Protein AF-A0A927HEA0-F1 (afdb_monomer_lite)

Structure (mmCIF, N/CA/C/O backbone):
data_AF-A0A927HEA0-F1
#
_entry.id   AF-A0A927HEA0-F1
#
loop_
_atom_site.group_PDB
_atom_site.id
_atom_site.type_symbol
_atom_site.label_atom_id
_atom_site.label_alt_id
_atom_site.label_comp_id
_atom_site.label_asym_id
_atom_site.label_entity_id
_atom_site.label_seq_id
_atom_site.pdbx_PDB_ins_code
_atom_site.Cartn_x
_atom_site.Cartn_y
_atom_site.Cartn_z
_atom_site.occupancy
_atom_site.B_iso_or_equiv
_atom_site.auth_seq_id
_atom_site.auth_comp_id
_atom_site.auth_asym_id
_atom_site.auth_atom_id
_atom_site.pdbx_PDB_model_num
ATOM 1 N N . MET A 1 1 ? -10.051 -20.282 2.208 1.00 45.69 1 MET A N 1
ATOM 2 C CA . MET A 1 1 ? -10.225 -20.042 0.749 1.00 45.69 1 MET A CA 1
ATOM 3 C C . MET A 1 1 ? -9.530 -18.732 0.396 1.00 45.69 1 MET A C 1
ATOM 5 O O . MET A 1 1 ? -9.943 -17.696 0.900 1.00 45.69 1 MET A O 1
ATOM 9 N N . VAL A 1 2 ? -8.448 -18.761 -0.389 1.00 50.28 2 VAL A N 1
ATOM 10 C CA . VAL A 1 2 ? -7.700 -17.546 -0.767 1.00 50.28 2 VAL A CA 1
ATOM 11 C C .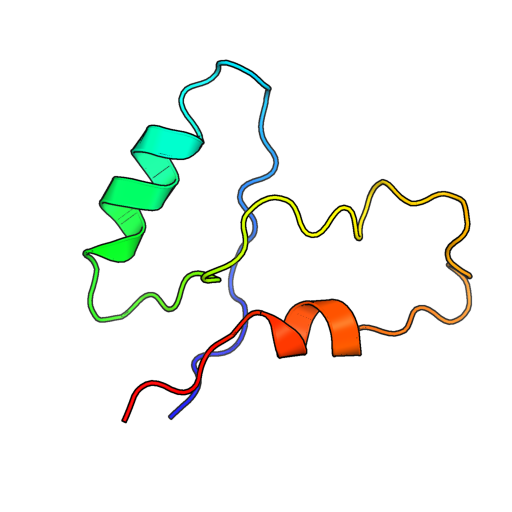 VAL A 1 2 ? -8.470 -16.809 -1.865 1.00 50.28 2 VAL A C 1
ATOM 13 O O . VAL A 1 2 ? -8.764 -17.380 -2.914 1.00 50.28 2 VAL A O 1
ATOM 16 N N . LEU A 1 3 ? -8.845 -15.552 -1.616 1.00 55.59 3 LEU A N 1
ATOM 17 C CA . LEU A 1 3 ? -9.466 -14.710 -2.637 1.00 55.59 3 LEU A CA 1
ATOM 18 C C . LEU A 1 3 ? -8.382 -14.209 -3.603 1.00 55.59 3 LEU A C 1
ATOM 20 O O . LEU A 1 3 ? -7.359 -13.711 -3.132 1.00 55.59 3 LEU A O 1
ATOM 24 N N . PRO A 1 4 ? -8.580 -14.301 -4.932 1.00 58.56 4 PRO A N 1
ATOM 25 C CA . PRO A 1 4 ? -7.543 -13.903 -5.876 1.00 58.56 4 PRO A CA 1
ATOM 26 C C . PRO A 1 4 ? -7.329 -12.387 -5.839 1.00 58.56 4 PRO A C 1
ATOM 28 O O . PRO A 1 4 ? -8.273 -11.633 -5.595 1.00 58.56 4 PRO A O 1
ATOM 31 N N . GLN A 1 5 ? -6.105 -11.935 -6.116 1.00 62.94 5 GLN A N 1
ATOM 32 C CA . GLN A 1 5 ? -5.732 -10.517 -6.120 1.00 62.94 5 GLN A CA 1
ATOM 33 C C . GLN A 1 5 ? -6.640 -9.729 -7.084 1.00 62.94 5 GLN A C 1
ATOM 35 O O . GLN A 1 5 ? -6.629 -9.961 -8.290 1.00 62.94 5 GLN A O 1
ATOM 40 N N . ARG A 1 6 ? -7.487 -8.837 -6.551 1.00 74.69 6 ARG A N 1
ATOM 41 C CA . ARG A 1 6 ? -8.476 -8.076 -7.346 1.00 74.69 6 ARG A CA 1
ATOM 42 C C . ARG A 1 6 ? -7.995 -6.685 -7.749 1.00 74.69 6 ARG A C 1
ATOM 44 O O . ARG A 1 6 ? -8.474 -6.151 -8.741 1.00 74.69 6 ARG A O 1
ATOM 51 N N . PHE A 1 7 ? -7.110 -6.081 -6.961 1.00 80.25 7 PHE A N 1
ATOM 52 C CA . PHE A 1 7 ? -6.670 -4.703 -7.156 1.00 80.25 7 PHE A CA 1
ATOM 53 C C . PHE A 1 7 ? -5.329 -4.443 -6.459 1.00 80.25 7 PHE A C 1
ATOM 55 O O . PHE A 1 7 ? -4.930 -5.181 -5.555 1.00 80.25 7 PHE A O 1
ATOM 62 N N . PHE A 1 8 ? -4.666 -3.357 -6.861 1.00 83.19 8 PHE A N 1
ATOM 63 C CA . PHE A 1 8 ? -3.424 -2.860 -6.271 1.00 83.19 8 PHE A CA 1
ATOM 64 C C . PHE A 1 8 ? -3.611 -1.423 -5.776 1.00 83.19 8 PHE A C 1
ATOM 66 O O . PHE A 1 8 ? -4.313 -0.629 -6.399 1.00 83.19 8 PHE A O 1
ATOM 73 N N . ILE A 1 9 ? -2.957 -1.079 -4.664 1.00 84.88 9 ILE A N 1
ATOM 74 C CA . ILE A 1 9 ? -2.848 0.303 -4.180 1.00 84.88 9 ILE A CA 1
ATOM 75 C C . ILE A 1 9 ? -1.473 0.818 -4.613 1.00 84.88 9 ILE A C 1
ATOM 77 O O . ILE A 1 9 ? -0.467 0.420 -4.035 1.00 84.88 9 ILE A O 1
ATOM 81 N N . VAL A 1 10 ? -1.428 1.677 -5.632 1.00 85.50 10 VAL A N 1
ATOM 82 C CA . VAL A 1 10 ? -0.173 2.064 -6.315 1.00 85.50 10 VAL A CA 1
ATOM 83 C C . VAL A 1 10 ? 0.464 3.375 -5.826 1.00 85.50 10 VAL A C 1
ATOM 85 O O . VAL A 1 10 ? 1.503 3.772 -6.338 1.00 85.50 10 VAL A O 1
ATOM 88 N N . GLY A 1 11 ? -0.104 4.054 -4.825 1.00 84.38 11 GLY A N 1
ATOM 89 C CA . GLY A 1 11 ? 0.432 5.330 -4.318 1.00 84.38 11 GLY A CA 1
ATOM 90 C C . GLY A 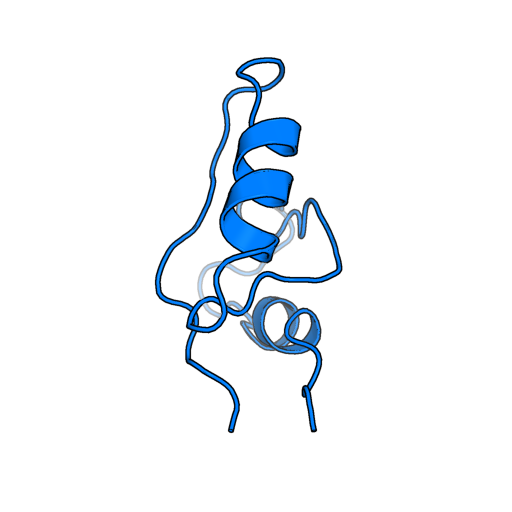1 11 ? -0.462 6.535 -4.633 1.00 84.38 11 GLY A C 1
ATOM 91 O O . GLY A 1 11 ? -1.640 6.354 -4.926 1.00 84.38 11 GLY A O 1
ATOM 92 N N . ALA A 1 12 ? 0.022 7.784 -4.556 1.00 85.12 12 ALA A N 1
ATOM 93 C CA . ALA A 1 12 ? 1.416 8.242 -4.403 1.00 85.12 12 ALA A CA 1
ATOM 94 C C . ALA A 1 12 ? 1.946 8.273 -2.948 1.00 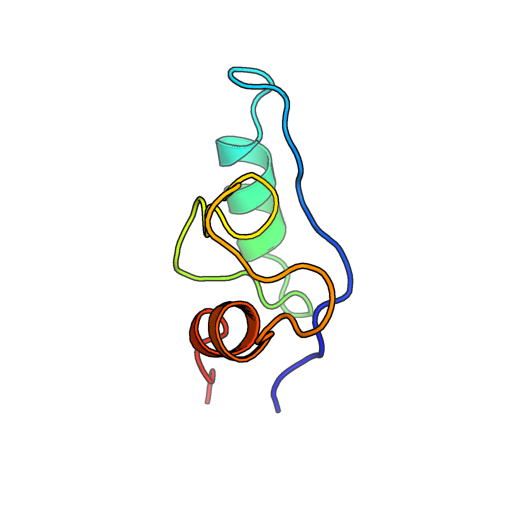85.12 12 ALA A C 1
ATOM 96 O O . ALA A 1 12 ? 1.184 8.189 -1.980 1.00 85.12 12 ALA A O 1
ATOM 97 N N . GLN A 1 13 ? 3.270 8.402 -2.774 1.00 81.31 13 GLN A N 1
ATOM 98 C CA . GLN A 1 13 ? 3.881 8.568 -1.447 1.00 81.31 13 GLN A CA 1
ATOM 99 C C . GLN A 1 13 ? 3.269 9.762 -0.704 1.00 81.31 13 GLN A C 1
ATOM 101 O O . GLN A 1 13 ? 3.001 10.806 -1.291 1.00 81.31 13 GLN A O 1
ATOM 106 N N . LYS A 1 14 ? 3.062 9.600 0.608 1.00 84.19 14 LYS A N 1
ATOM 107 C CA . LYS A 1 14 ? 2.422 10.597 1.489 1.00 84.19 14 LYS A CA 1
ATOM 108 C C . LYS A 1 14 ? 0.957 10.929 1.138 1.00 84.19 14 LYS A C 1
ATOM 110 O O . LYS A 1 14 ? 0.375 11.781 1.795 1.00 84.19 14 LYS A O 1
ATOM 115 N N . ALA A 1 15 ? 0.313 10.195 0.222 1.00 88.00 15 ALA A N 1
ATOM 116 C CA . ALA A 1 15 ? -1.116 10.339 -0.092 1.00 88.00 15 ALA A CA 1
ATOM 117 C C . ALA A 1 15 ? -2.051 9.527 0.834 1.00 88.00 15 ALA A C 1
ATOM 119 O O . ALA A 1 15 ? -3.214 9.300 0.516 1.00 88.00 15 ALA A O 1
ATOM 120 N N . GLY A 1 16 ? -1.556 9.032 1.975 1.00 85.56 16 GLY A N 1
ATOM 121 C CA . GLY A 1 16 ? -2.383 8.297 2.942 1.00 85.56 16 GLY A CA 1
ATOM 122 C C . GLY A 1 16 ? -2.656 6.824 2.600 1.00 85.56 16 GLY A C 1
ATOM 123 O O . GLY A 1 16 ? -3.538 6.211 3.200 1.00 85.56 16 GLY A O 1
ATOM 124 N N . THR A 1 17 ? -1.874 6.206 1.710 1.00 86.31 17 THR A N 1
ATOM 125 C CA . THR A 1 17 ? -2.015 4.785 1.317 1.00 86.31 17 THR A CA 1
ATOM 126 C C . THR A 1 17 ? -1.925 3.817 2.504 1.00 86.31 17 THR A C 1
ATOM 128 O O . THR A 1 17 ? -2.611 2.797 2.537 1.00 86.31 17 THR A O 1
ATOM 131 N N . THR A 1 18 ? -1.156 4.168 3.540 1.00 84.50 18 THR A N 1
ATOM 132 C CA . THR A 1 18 ? -1.090 3.408 4.797 1.00 84.50 18 THR A CA 1
ATOM 133 C C . THR A 1 18 ? -2.407 3.415 5.570 1.00 84.50 18 THR A C 1
ATOM 135 O O . THR A 1 18 ? -2.787 2.375 6.107 1.00 84.50 18 THR A O 1
ATOM 138 N N . ALA A 1 19 ? -3.106 4.552 5.623 1.00 87.94 19 ALA A N 1
ATOM 139 C CA . ALA A 1 19 ? -4.409 4.639 6.276 1.00 87.94 19 ALA A CA 1
ATOM 140 C C . ALA A 1 19 ? -5.465 3.875 5.467 1.00 87.94 19 ALA A C 1
ATOM 142 O O . ALA A 1 19 ? -6.199 3.067 6.031 1.00 87.94 19 ALA A O 1
ATOM 143 N N . LEU A 1 20 ? -5.467 4.047 4.141 1.00 87.06 20 LEU A N 1
ATOM 144 C CA . LEU A 1 20 ? -6.343 3.313 3.226 1.00 87.06 20 LEU A CA 1
ATOM 145 C C . LEU A 1 20 ? -6.197 1.792 3.390 1.00 87.06 20 LEU A C 1
ATOM 147 O O . LEU A 1 20 ? -7.189 1.095 3.591 1.00 87.06 20 LEU A O 1
ATOM 151 N N . GLN A 1 21 ? -4.963 1.281 3.393 1.00 86.00 21 GLN A N 1
ATOM 152 C CA . GLN A 1 21 ? -4.684 -0.142 3.601 1.00 86.00 21 GLN A CA 1
ATOM 153 C C . GLN A 1 21 ? -5.179 -0.636 4.971 1.00 86.00 21 GLN A C 1
ATOM 155 O O . GLN A 1 21 ? -5.725 -1.734 5.060 1.00 86.00 21 GLN A O 1
ATOM 160 N N . LYS A 1 22 ? -5.066 0.183 6.026 1.00 85.31 22 LYS A N 1
ATOM 161 C CA . LYS A 1 22 ? -5.576 -0.140 7.370 1.00 85.31 22 LYS A CA 1
ATOM 162 C C . LYS A 1 22 ? -7.105 -0.167 7.444 1.00 85.31 22 LYS A C 1
ATOM 164 O O . LYS A 1 22 ? -7.656 -0.910 8.251 1.00 85.31 22 LYS A O 1
ATOM 169 N N . TYR A 1 23 ? -7.803 0.656 6.666 1.00 87.94 23 TYR A N 1
ATOM 170 C CA . TYR A 1 23 ? -9.266 0.623 6.624 1.00 87.94 23 TYR A CA 1
ATOM 171 C C . TYR A 1 23 ? -9.774 -0.567 5.815 1.00 87.94 23 TYR A C 1
ATOM 173 O O . TYR A 1 23 ? -10.649 -1.289 6.286 1.00 87.94 23 TYR A O 1
ATOM 181 N N . LEU A 1 24 ? -9.177 -0.822 4.650 1.00 85.81 24 LEU A N 1
ATOM 182 C CA . LEU A 1 24 ? -9.554 -1.946 3.795 1.00 85.81 24 LEU A CA 1
ATOM 183 C C . LEU A 1 24 ? -9.260 -3.303 4.454 1.00 85.81 24 LEU A C 1
ATOM 185 O O . LEU A 1 24 ? -10.013 -4.247 4.243 1.00 85.81 24 LEU A O 1
ATOM 189 N N . SER A 1 25 ? -8.228 -3.406 5.303 1.00 82.31 25 SER A N 1
ATOM 190 C CA . SER A 1 25 ? -7.894 -4.661 6.000 1.00 82.31 25 SER A CA 1
ATOM 191 C C . SER A 1 25 ? -8.936 -5.101 7.025 1.00 82.31 25 SER A C 1
ATOM 193 O O . SER A 1 25 ? -8.928 -6.259 7.441 1.00 82.31 25 SER A O 1
ATOM 195 N N . LYS A 1 26 ? -9.833 -4.195 7.430 1.00 85.12 26 LYS A N 1
ATOM 196 C CA . LYS A 1 26 ? -10.962 -4.503 8.315 1.00 85.12 26 LYS A CA 1
ATOM 197 C C . LYS A 1 26 ? -12.140 -5.133 7.573 1.00 85.12 26 LYS A C 1
ATOM 199 O O . LYS A 1 26 ? -13.056 -5.628 8.221 1.00 85.12 26 LYS A O 1
ATOM 204 N N . HIS A 1 27 ? -12.151 -5.091 6.243 1.00 83.75 27 HIS A N 1
ATOM 205 C CA . HIS A 1 27 ? -13.243 -5.632 5.449 1.00 83.75 27 HIS A CA 1
ATOM 206 C C . HIS A 1 27 ? -13.088 -7.151 5.295 1.00 83.75 27 HIS A C 1
ATOM 208 O O . HIS A 1 27 ? -12.110 -7.621 4.720 1.00 83.75 27 HIS A O 1
ATOM 214 N N . SER A 1 28 ? -14.064 -7.927 5.770 1.00 80.19 28 SER A N 1
ATOM 215 C CA . SER A 1 28 ? -14.000 -9.400 5.822 1.00 80.19 28 SER A CA 1
ATOM 216 C C . SER A 1 28 ? -13.861 -10.074 4.454 1.00 80.19 28 SER A C 1
ATOM 218 O O . SER A 1 28 ? -13.288 -11.153 4.353 1.00 80.19 28 SER A O 1
ATOM 220 N N . GLN A 1 29 ? -14.350 -9.430 3.391 1.00 79.94 29 GLN A N 1
ATOM 221 C CA . GLN A 1 29 ? -14.256 -9.946 2.020 1.00 79.94 29 GLN A CA 1
ATOM 222 C C . GLN A 1 29 ? -12.967 -9.531 1.296 1.00 79.94 29 GLN A C 1
ATOM 224 O O . GLN A 1 29 ? -12.807 -9.841 0.118 1.00 79.94 29 GLN A O 1
ATOM 229 N N . LEU A 1 30 ? -12.068 -8.788 1.950 1.00 75.44 30 LEU A N 1
ATOM 230 C CA . LEU A 1 30 ? -10.809 -8.354 1.355 1.00 75.44 30 LEU A CA 1
ATOM 231 C C . LEU A 1 30 ? -9.640 -9.049 2.048 1.00 75.44 30 LEU A C 1
ATOM 233 O O . LEU A 1 30 ? -9.419 -8.889 3.246 1.00 75.44 30 LEU A O 1
ATOM 237 N N . SER A 1 31 ? -8.852 -9.781 1.263 1.00 72.25 31 SER A N 1
ATOM 238 C CA . SER A 1 31 ? -7.540 -10.249 1.697 1.00 72.25 31 SER A CA 1
ATOM 239 C C . SER A 1 31 ? -6.490 -9.261 1.205 1.00 72.25 31 SER A C 1
ATOM 241 O O . SER A 1 31 ? -6.276 -9.113 0.002 1.00 72.25 31 SER A O 1
ATOM 243 N N . LEU A 1 32 ? -5.876 -8.536 2.139 1.00 74.56 32 LEU A N 1
ATOM 244 C CA . LEU A 1 32 ? -4.737 -7.668 1.856 1.00 74.56 32 LEU A CA 1
ATOM 245 C C . LEU A 1 32 ? -3.458 -8.366 2.290 1.00 74.56 32 LEU A C 1
ATOM 247 O O . LEU A 1 32 ? -3.430 -9.057 3.309 1.00 74.56 32 LEU A O 1
ATOM 251 N N . SER A 1 33 ? -2.392 -8.132 1.535 1.00 70.19 33 SER A N 1
ATOM 252 C CA . SER A 1 33 ? -1.073 -8.652 1.859 1.00 70.19 33 SER A CA 1
ATOM 253 C C . SER A 1 33 ? -0.597 -8.171 3.232 1.00 70.19 33 SER A C 1
ATOM 255 O O . SER A 1 33 ? -0.768 -7.004 3.603 1.00 70.19 33 SER A O 1
ATOM 257 N N . ALA A 1 34 ? 0.050 -9.069 3.978 1.00 66.56 34 ALA A N 1
ATOM 258 C CA . ALA A 1 34 ? 0.682 -8.722 5.251 1.00 66.56 34 ALA A CA 1
ATOM 259 C C . ALA A 1 34 ? 1.916 -7.827 5.042 1.00 66.56 34 ALA A C 1
ATOM 261 O O . ALA A 1 34 ? 2.190 -6.926 5.836 1.00 66.56 34 ALA A O 1
ATOM 262 N N . LYS A 1 35 ? 2.638 -8.050 3.938 1.00 69.19 35 LYS A N 1
ATOM 263 C CA . LYS A 1 35 ? 3.794 -7.252 3.538 1.00 69.19 35 LYS A CA 1
ATOM 264 C C . LYS A 1 35 ? 3.335 -6.025 2.743 1.00 69.19 35 LYS A C 1
ATOM 266 O O . LYS A 1 35 ? 2.538 -6.142 1.809 1.00 69.19 35 LYS A O 1
ATOM 271 N N . LYS A 1 36 ? 3.828 -4.849 3.137 1.00 63.41 36 LYS A N 1
ATOM 272 C CA . LYS A 1 36 ? 3.755 -3.623 2.332 1.00 63.41 36 LYS A CA 1
ATOM 273 C C . LYS A 1 36 ? 4.956 -3.575 1.394 1.00 63.41 36 LYS A C 1
ATOM 275 O O . LYS A 1 36 ? 6.012 -4.081 1.752 1.00 63.41 36 LYS A O 1
ATOM 280 N N . GLU A 1 37 ? 4.756 -2.969 0.226 1.00 67.25 37 GLU A N 1
ATOM 281 C CA . GLU A 1 37 ? 5.818 -2.659 -0.741 1.00 67.25 37 GLU A CA 1
ATOM 282 C C . GLU A 1 37 ? 6.547 -3.913 -1.258 1.00 67.25 37 GLU A C 1
ATOM 284 O O . GLU A 1 37 ? 7.686 -4.206 -0.910 1.00 67.25 37 GLU A O 1
ATOM 289 N N . PHE A 1 38 ? 5.880 -4.685 -2.125 1.00 70.06 38 PHE A N 1
ATOM 290 C CA . PHE A 1 38 ? 6.509 -5.842 -2.786 1.00 70.06 38 PHE A CA 1
ATOM 291 C C . PHE A 1 38 ? 7.636 -5.459 -3.743 1.00 70.06 38 PHE A C 1
ATOM 293 O O . PHE A 1 38 ? 8.358 -6.348 -4.181 1.00 70.06 38 PHE A O 1
ATOM 300 N N . HIS A 1 39 ? 7.750 -4.170 -4.076 1.00 73.88 39 HIS A N 1
ATOM 301 C CA . HIS A 1 39 ? 8.653 -3.630 -5.085 1.00 73.88 39 HIS A CA 1
ATOM 302 C C . HIS A 1 39 ? 8.730 -4.489 -6.361 1.00 73.88 39 HIS A C 1
ATOM 304 O O . HIS A 1 39 ? 9.789 -4.692 -6.945 1.00 73.88 39 HIS A O 1
ATOM 310 N N . PHE A 1 40 ? 7.610 -5.116 -6.739 1.00 76.50 40 PHE A N 1
ATOM 311 C CA . PHE A 1 40 ? 7.581 -6.053 -7.858 1.00 76.50 40 PHE A CA 1
ATOM 312 C C . PHE A 1 40 ? 7.564 -5.295 -9.185 1.00 76.50 40 PHE A C 1
ATOM 314 O O . PHE A 1 40 ? 8.274 -5.665 -10.108 1.00 76.50 40 PHE A O 1
ATOM 321 N N . PHE A 1 41 ? 6.769 -4.223 -9.259 1.00 78.88 41 PHE A N 1
ATOM 322 C CA . PHE A 1 41 ? 6.518 -3.473 -10.492 1.00 78.88 41 PHE A CA 1
ATOM 323 C C . PHE A 1 41 ? 7.583 -2.415 -10.813 1.00 78.88 41 PHE A C 1
ATOM 325 O O . PHE A 1 41 ? 7.619 -1.921 -11.932 1.00 78.88 41 PHE A O 1
ATOM 332 N N . ASP A 1 42 ? 8.432 -2.064 -9.851 1.00 76.50 42 ASP A N 1
ATOM 333 C CA . ASP A 1 42 ? 9.496 -1.059 -9.971 1.00 76.50 42 ASP A CA 1
ATOM 334 C C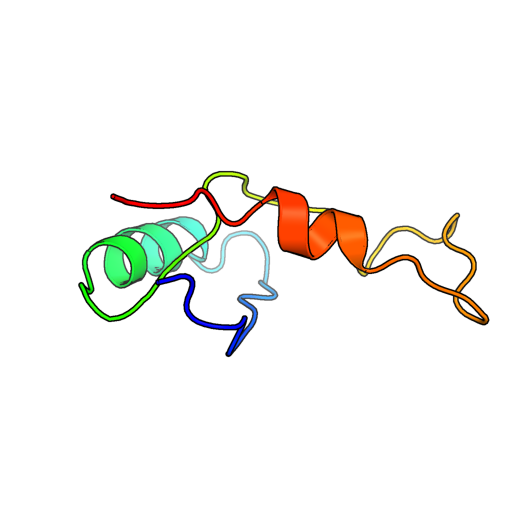 . ASP A 1 42 ? 10.906 -1.672 -9.968 1.00 76.50 42 ASP A C 1
ATOM 336 O O . ASP A 1 42 ? 11.899 -0.949 -9.975 1.00 76.50 42 ASP A O 1
ATOM 340 N N . ASN A 1 43 ? 11.015 -3.003 -9.976 1.00 79.69 43 ASN A N 1
ATOM 341 C CA . ASN A 1 43 ? 12.299 -3.684 -10.047 1.00 79.69 43 ASN A CA 1
ATOM 342 C C . ASN A 1 43 ? 12.748 -3.860 -11.505 1.00 79.69 43 ASN A C 1
ATOM 344 O O . ASN A 1 43 ? 12.332 -4.794 -12.188 1.00 79.69 43 ASN A O 1
ATOM 348 N N . GLU A 1 44 ? 13.644 -2.990 -11.967 1.00 80.00 44 GLU A N 1
ATOM 349 C CA . GLU A 1 44 ? 14.214 -3.050 -13.322 1.00 80.00 44 GLU A CA 1
ATOM 350 C C . GLU A 1 44 ? 15.120 -4.270 -13.561 1.00 80.00 44 GLU A C 1
ATOM 352 O O . GLU A 1 44 ? 15.397 -4.608 -14.707 1.00 80.00 44 GLU A O 1
ATOM 357 N N . ASN A 1 45 ? 15.530 -4.987 -12.507 1.00 79.50 45 ASN A N 1
ATOM 358 C CA . ASN A 1 45 ? 16.289 -6.235 -12.640 1.00 79.50 45 ASN A CA 1
ATOM 359 C C . ASN A 1 45 ? 15.393 -7.452 -12.929 1.00 79.50 45 ASN A C 1
ATOM 361 O O . ASN A 1 45 ? 15.894 -8.577 -12.991 1.00 79.50 45 ASN A O 1
ATOM 365 N N . HIS A 1 46 ? 14.073 -7.267 -13.036 1.00 79.69 46 HIS A N 1
ATOM 366 C CA . HIS A 1 46 ? 13.170 -8.345 -13.413 1.00 79.69 46 HIS A CA 1
ATOM 367 C C . HIS A 1 46 ? 13.235 -8.595 -14.921 1.00 79.69 46 HIS A C 1
ATOM 369 O O . HIS A 1 46 ? 13.217 -7.663 -15.723 1.00 79.69 46 HIS A O 1
ATOM 375 N N . ASP A 1 47 ? 13.260 -9.868 -15.309 1.00 83.19 47 ASP A N 1
ATOM 376 C CA . ASP A 1 47 ? 13.003 -10.246 -16.693 1.00 83.19 47 ASP A CA 1
ATOM 377 C C . ASP A 1 47 ? 11.514 -10.011 -16.984 1.00 83.19 47 ASP A C 1
ATOM 379 O O . ASP A 1 47 ? 10.646 -10.779 -16.559 1.00 83.19 47 ASP A O 1
ATOM 383 N N . TRP A 1 48 ? 11.219 -8.907 -17.670 1.00 82.00 48 TRP A N 1
ATOM 384 C CA . TRP A 1 48 ? 9.861 -8.523 -18.048 1.00 82.00 48 TRP A CA 1
ATOM 385 C C . TRP A 1 48 ? 9.304 -9.334 -19.220 1.00 82.00 48 TRP A C 1
ATOM 387 O O . TRP A 1 48 ? 8.088 -9.333 -19.417 1.00 82.00 48 TRP A O 1
ATOM 397 N N . GLU A 1 49 ? 10.144 -10.058 -19.966 1.00 84.56 49 GLU A N 1
ATOM 398 C CA . GLU A 1 49 ? 9.679 -10.992 -20.994 1.00 84.56 49 GLU A CA 1
ATOM 399 C C . GLU A 1 49 ? 9.158 -12.287 -20.356 1.00 84.56 49 GLU A C 1
ATOM 401 O O . GLU A 1 49 ? 8.260 -12.938 -20.899 1.00 84.56 49 GLU A O 1
ATOM 406 N N . ARG A 1 50 ? 9.687 -12.663 -19.179 1.00 81.94 50 ARG A N 1
ATOM 407 C CA . ARG A 1 50 ? 9.286 -13.868 -18.429 1.00 81.94 50 ARG A CA 1
ATOM 408 C C . ARG A 1 50 ? 9.195 -13.639 -16.907 1.00 81.94 50 ARG A C 1
ATOM 410 O O . ARG A 1 50 ? 9.889 -14.317 -16.143 1.00 81.94 50 ARG A O 1
ATOM 417 N N . PRO A 1 51 ? 8.304 -12.751 -16.433 1.00 81.00 51 PRO A N 1
ATOM 418 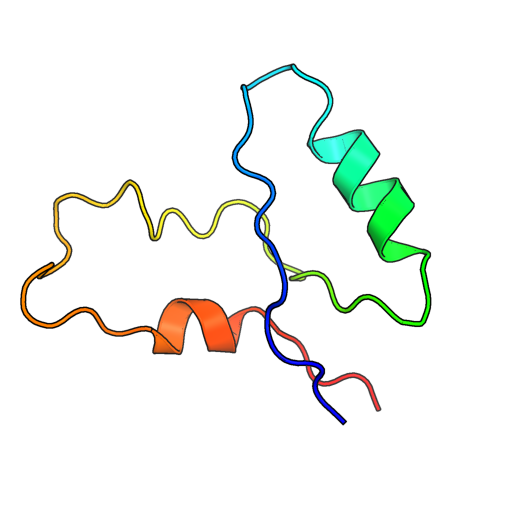C CA . PRO A 1 51 ? 8.219 -12.402 -15.019 1.00 81.00 51 PRO A CA 1
ATOM 419 C C . PRO A 1 51 ? 7.679 -13.553 -14.159 1.00 81.00 51 PRO A C 1
ATOM 421 O O . PRO A 1 51 ? 6.747 -14.268 -14.535 1.00 81.00 51 PRO A O 1
ATOM 424 N N . SER A 1 52 ? 8.234 -13.713 -12.955 1.00 80.38 52 SER A N 1
ATOM 425 C CA . SER A 1 52 ? 7.779 -14.716 -11.986 1.00 80.38 52 SER A CA 1
ATOM 426 C C . SER A 1 52 ? 6.811 -14.101 -10.977 1.00 80.38 52 SER A C 1
ATOM 428 O O . SER A 1 52 ? 7.212 -13.451 -10.010 1.00 80.38 52 SER A O 1
ATOM 430 N N . TYR A 1 53 ? 5.515 -14.359 -11.155 1.00 78.06 53 TYR A N 1
ATOM 431 C CA . TYR A 1 53 ? 4.459 -13.816 -10.289 1.00 78.06 53 TYR A CA 1
ATOM 432 C C . TYR A 1 53 ? 4.341 -14.490 -8.918 1.00 78.06 53 TYR A C 1
ATOM 434 O O . TYR A 1 53 ? 3.600 -14.005 -8.065 1.00 78.06 53 TYR A O 1
ATOM 442 N N . LYS A 1 54 ? 5.116 -15.552 -8.654 1.00 75.56 54 LYS A N 1
ATOM 443 C CA . LYS A 1 54 ? 5.127 -16.241 -7.349 1.00 75.56 54 LYS A CA 1
ATOM 444 C C . LYS A 1 54 ? 5.390 -15.285 -6.182 1.00 75.56 54 LYS A C 1
ATOM 446 O O . LYS A 1 54 ? 4.897 -15.498 -5.082 1.00 75.56 54 LYS A O 1
ATOM 451 N N . VAL A 1 55 ? 6.146 -14.211 -6.418 1.00 73.00 55 VAL A N 1
ATOM 452 C CA . VAL A 1 55 ? 6.442 -13.179 -5.410 1.00 73.00 55 VAL A CA 1
ATOM 453 C C . VAL A 1 55 ? 5.178 -12.449 -4.938 1.00 73.00 55 VAL A C 1
ATOM 455 O O . VAL A 1 55 ? 5.095 -12.084 -3.766 1.00 73.00 55 VAL A O 1
ATOM 458 N N . LEU A 1 56 ? 4.193 -12.260 -5.823 1.00 73.06 56 LEU A N 1
ATOM 459 C CA . LEU A 1 56 ? 2.908 -11.645 -5.481 1.00 73.06 56 LEU A CA 1
ATOM 460 C C . LEU A 1 56 ? 2.035 -12.601 -4.657 1.00 73.06 56 LEU A C 1
ATOM 462 O O . LEU A 1 56 ? 1.364 -12.171 -3.722 1.00 73.06 56 LEU A O 1
ATOM 466 N N . GLU A 1 57 ? 2.101 -13.899 -4.956 1.00 69.50 57 GLU A N 1
ATOM 467 C CA . GLU A 1 57 ? 1.326 -14.940 -4.270 1.00 69.50 57 GLU A CA 1
ATOM 468 C C . GLU A 1 57 ? 1.842 -15.207 -2.848 1.00 69.50 57 GLU A C 1
ATOM 470 O O . GLU A 1 57 ? 1.049 -15.320 -1.915 1.00 69.50 57 GLU A O 1
ATOM 475 N N . SER A 1 58 ? 3.164 -15.186 -2.638 1.00 65.19 58 SER A N 1
ATOM 476 C CA . SER A 1 58 ? 3.801 -15.388 -1.322 1.00 65.19 58 SER A CA 1
ATOM 477 C C . SER A 1 58 ? 3.396 -14.362 -0.251 1.00 65.19 58 SER A C 1
ATOM 479 O O . SER A 1 58 ? 3.677 -14.546 0.932 1.00 65.19 58 SER A O 1
ATOM 481 N N . GLY A 1 59 ? 2.778 -13.247 -0.648 1.00 61.22 59 GLY A N 1
ATOM 482 C CA . GLY A 1 59 ? 2.296 -12.197 0.248 1.00 61.22 59 GLY A CA 1
ATOM 483 C C . GLY A 1 59 ? 0.890 -12.410 0.814 1.00 61.22 59 GLY A C 1
ATOM 484 O O . GLY A 1 59 ? 0.499 -11.700 1.750 1.00 61.22 59 GLY A O 1
ATOM 485 N N . MET A 1 60 ? 0.125 -13.339 0.238 1.00 62.25 60 MET A N 1
ATOM 486 C CA . MET A 1 60 ? -1.247 -13.647 0.627 1.00 62.25 60 MET A CA 1
ATOM 487 C C . MET A 1 60 ? -1.240 -14.776 1.656 1.00 62.25 60 MET A C 1
ATOM 489 O O . MET A 1 60 ? -1.268 -15.949 1.309 1.00 62.25 60 MET A O 1
ATOM 493 N N . GLY A 1 61 ? -1.182 -14.412 2.938 1.00 53.16 61 GLY A N 1
ATOM 494 C CA . GLY A 1 61 ? -1.301 -15.387 4.019 1.00 53.16 61 GLY A CA 1
ATOM 495 C C . GLY A 1 61 ? -2.651 -16.101 3.964 1.00 53.16 61 GLY A C 1
ATOM 496 O O . GLY A 1 61 ? -3.701 -15.453 3.905 1.00 53.16 61 GLY A O 1
ATOM 497 N N . GLU A 1 62 ? -2.608 -17.430 3.989 1.00 50.03 62 GLU A N 1
ATOM 498 C CA . GLU A 1 62 ? -3.773 -18.278 4.209 1.00 50.03 62 GLU A CA 1
ATOM 499 C C . GLU A 1 62 ? -4.392 -17.892 5.557 1.00 50.03 62 GLU A C 1
ATOM 501 O O . GLU A 1 62 ? -3.737 -17.946 6.597 1.00 50.03 62 GLU A O 1
ATOM 506 N N . ARG A 1 63 ? -5.634 -17.406 5.537 1.00 47.09 63 ARG A N 1
ATOM 507 C CA . ARG A 1 63 ? -6.437 -17.271 6.753 1.00 47.09 63 ARG A CA 1
ATOM 508 C C . ARG A 1 63 ? -7.330 -18.505 6.833 1.00 47.09 63 ARG A C 1
ATOM 510 O O . ARG A 1 63 ? -8.090 -18.745 5.887 1.00 47.09 63 ARG A O 1
ATOM 517 N N . GLU A 1 64 ? -7.151 -19.273 7.906 1.00 38.53 64 GLU A N 1
ATOM 518 C CA . GLU A 1 64 ? -8.056 -20.344 8.353 1.00 38.53 64 GLU A CA 1
ATOM 519 C C . GLU A 1 64 ? -9.468 -19.804 8.609 1.00 38.53 64 GLU A C 1
ATOM 521 O O . GLU A 1 64 ? -9.589 -18.672 9.140 1.00 38.53 64 GLU A O 1
#

Radius of gyration: 13.12 Å; chains: 1; bounding box: 30×31×29 Å

Foldseek 3Di:
DFDPDDDDDDDDPPPCSVVVLVVQVPDPPDQDFPDDCLVQVVDPPAPPVDGDCVSVVVRGDDDD

Secondary structure (DSSP, 8-state):
-PPP--------TTSSHHHHHHHHTT-TT----SSS----TT-TTS-SSS--THHHHTTSPPP-

Organism: NCBI:txid276698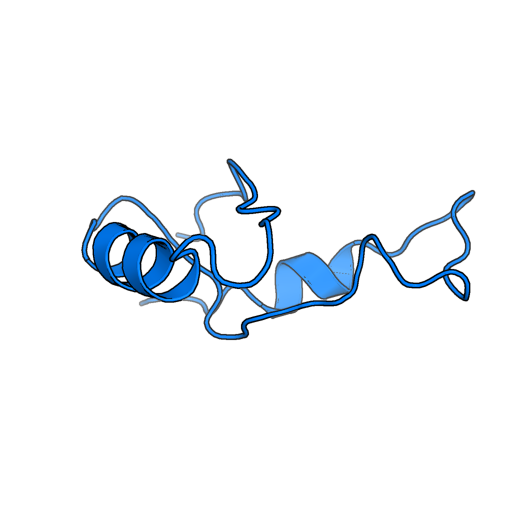1

pLDDT: mean 74.77, std 11.84, range [38.53, 88.0]

Sequence (64 aa):
MVLPQRFFIVGAQKAGTTALQKYLSKHSQLSLSAKKEFHFFDNENHDWERPSYKVLESGMGERE

InterPro domains:
  IPR027417 P-loop containing nucleoside triphosphate hydrolase [G3DSA:3.40.50.300] (2-60)
  IPR027417 P-loop containing nucleoside triphosphate hydrolase [SSF52540] (3-54)